Protein AF-A0A0N4WGL8-F1 (afdb_monomer_lite)

Organism: Haemonchus placei (NCBI:txid6290)

pLDDT: mean 78.54, std 15.4, range [36.34, 94.12]

Radius of gyration: 14.42 Å; chains: 1; bounding box: 24×21×44 Å

Sequence (72 aa):
MNYTEAENLVYEATNEDPWGPTGSQMREIANYTFQYDGFHQVTNLLWKRMLEDNRNAWRRVYKRHSSRENGF

Secondary structure (DSSP, 8-state):
----HHHHHHHHHTSS-SSPPPHHHHHHHHHHHTSHHHHHHHHHHHHIIIIIS-TTHHHHHHHHHHHHHT--

InterPro domains:
  IPR008942 ENTH/VHS [G3DSA:1.25.40.90] (1-66)
  IPR008942 ENTH/VHS [SSF48464] (1-63)
  IPR013809 ENTH domain [PF01417] (3-63)
  IPR013809 ENTH domain [PS50942] (1-72)

Foldseek 3Di:
DDADPLLVLLCVQLDPDPDHRDPVSVVVNVVLCVPPVSVCSNVVNNCCSPPVVPPPVVVVVVVSVVPVVVDD

Structure (mmCIF, N/CA/C/O backbone):
data_AF-A0A0N4WGL8-F1
#
_entry.id   AF-A0A0N4WGL8-F1
#
loop_
_atom_site.group_PDB
_atom_site.id
_atom_site.type_symbol
_atom_site.label_atom_id
_atom_site.label_alt_id
_atom_site.label_comp_id
_atom_site.label_asym_id
_atom_site.label_entity_id
_atom_site.label_seq_id
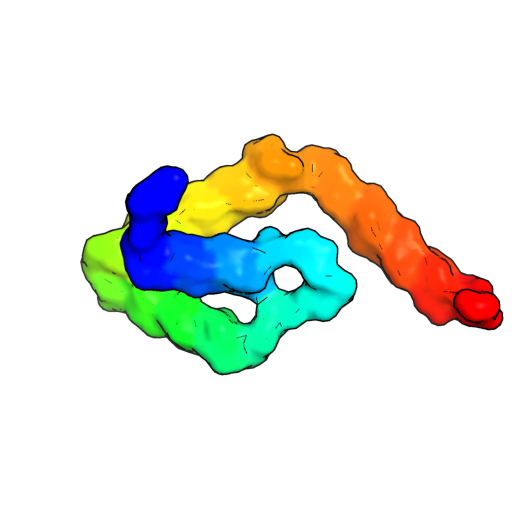_atom_site.pdbx_PDB_ins_code
_atom_site.Cartn_x
_atom_site.Cartn_y
_atom_site.Cartn_z
_atom_site.occupancy
_atom_site.B_iso_or_equiv
_atom_site.auth_seq_id
_atom_site.auth_comp_id
_atom_site.auth_asym_id
_atom_site.auth_atom_id
_atom_site.pdbx_PDB_model_num
ATOM 1 N N . MET A 1 1 ? 14.322 -4.667 6.241 1.00 59.06 1 MET A N 1
ATOM 2 C CA . MET A 1 1 ? 13.480 -3.680 6.950 1.00 59.06 1 MET A CA 1
ATOM 3 C C . MET A 1 1 ? 12.354 -4.459 7.600 1.00 59.06 1 MET A C 1
ATOM 5 O O . MET A 1 1 ? 11.840 -5.352 6.940 1.00 59.06 1 MET A O 1
ATOM 9 N N . ASN A 1 2 ? 12.040 -4.200 8.871 1.00 79.06 2 ASN A N 1
ATOM 10 C CA . ASN A 1 2 ? 10.843 -4.771 9.492 1.00 79.06 2 ASN A CA 1
ATOM 11 C C . ASN A 1 2 ? 9.651 -3.945 9.019 1.00 79.06 2 ASN A C 1
ATOM 13 O O . ASN A 1 2 ? 9.507 -2.806 9.452 1.00 79.06 2 ASN A O 1
ATOM 17 N N . TYR A 1 3 ? 8.869 -4.510 8.107 1.00 82.88 3 TYR A N 1
ATOM 18 C CA . TYR A 1 3 ? 7.617 -3.923 7.650 1.00 82.88 3 TYR A CA 1
ATOM 19 C C . TYR A 1 3 ? 6.466 -4.401 8.525 1.00 82.88 3 TYR A C 1
ATOM 21 O O . TYR A 1 3 ? 6.474 -5.540 9.006 1.00 82.88 3 TYR A O 1
ATOM 29 N N . THR A 1 4 ? 5.475 -3.538 8.713 1.00 89.81 4 THR A N 1
ATOM 30 C CA . THR A 1 4 ? 4.197 -3.949 9.291 1.00 89.81 4 THR A CA 1
ATOM 31 C C . THR A 1 4 ? 3.448 -4.869 8.325 1.00 89.81 4 THR A C 1
ATOM 33 O O . THR A 1 4 ? 3.770 -4.970 7.140 1.00 89.81 4 THR A O 1
ATOM 36 N N . GLU A 1 5 ? 2.426 -5.560 8.820 1.00 90.19 5 GLU A N 1
ATOM 37 C CA . GLU A 1 5 ? 1.571 -6.410 7.984 1.00 90.19 5 GLU A CA 1
ATOM 38 C C . GLU A 1 5 ? 0.934 -5.619 6.825 1.00 90.19 5 GLU A C 1
ATOM 40 O O . GLU A 1 5 ? 0.989 -6.050 5.674 1.00 90.19 5 GLU A O 1
ATOM 45 N N . ALA A 1 6 ? 0.444 -4.407 7.109 1.00 90.69 6 ALA A N 1
ATOM 46 C CA . ALA A 1 6 ? -0.123 -3.510 6.105 1.00 90.69 6 ALA A CA 1
ATOM 47 C C . ALA A 1 6 ? 0.911 -3.091 5.044 1.00 90.69 6 ALA A C 1
ATOM 49 O O . ALA A 1 6 ? 0.605 -3.032 3.853 1.00 90.69 6 ALA A O 1
ATOM 50 N N . GLU A 1 7 ? 2.152 -2.827 5.459 1.00 91.12 7 GLU A N 1
ATOM 51 C CA . GLU A 1 7 ? 3.239 -2.493 4.540 1.00 91.12 7 GLU A CA 1
ATOM 52 C C . GLU A 1 7 ? 3.627 -3.686 3.658 1.00 91.12 7 GLU A C 1
ATOM 54 O O . GLU A 1 7 ? 3.807 -3.514 2.453 1.00 91.12 7 GLU A O 1
ATOM 59 N N . ASN A 1 8 ? 3.702 -4.899 4.216 1.00 92.12 8 ASN A N 1
ATOM 60 C CA . ASN A 1 8 ? 3.998 -6.115 3.450 1.00 92.12 8 ASN A CA 1
ATOM 61 C C . ASN A 1 8 ? 2.953 -6.373 2.358 1.00 92.12 8 ASN A C 1
ATOM 63 O O . ASN A 1 8 ? 3.318 -6.646 1.215 1.00 92.12 8 ASN A O 1
ATOM 67 N N . LEU A 1 9 ? 1.668 -6.194 2.671 1.00 91.62 9 LEU A N 1
ATOM 68 C CA . LEU A 1 9 ? 0.580 -6.303 1.696 1.00 91.62 9 LEU A CA 1
ATOM 69 C C . LEU A 1 9 ? 0.736 -5.325 0.530 1.00 91.62 9 LEU A C 1
ATOM 71 O O . LEU A 1 9 ? 0.568 -5.701 -0.630 1.00 91.62 9 LEU A O 1
ATOM 75 N N . VAL A 1 10 ? 1.100 -4.072 0.816 1.00 91.25 10 VAL A N 1
ATOM 76 C CA . VAL A 1 10 ? 1.373 -3.076 -0.229 1.00 91.25 10 VAL A CA 1
ATOM 77 C C . VAL A 1 10 ? 2.620 -3.452 -1.032 1.00 91.25 10 VAL A C 1
ATOM 79 O O . VAL A 1 10 ? 2.618 -3.293 -2.253 1.00 91.25 10 VAL A O 1
ATOM 82 N N . TYR A 1 11 ? 3.667 -3.980 -0.392 1.00 89.00 11 TYR A N 1
ATOM 83 C CA . TYR A 1 11 ? 4.868 -4.477 -1.073 1.00 89.00 11 TYR A CA 1
ATOM 84 C C . TYR A 1 11 ? 4.549 -5.591 -2.069 1.00 89.00 11 TYR A C 1
ATOM 86 O O . TYR A 1 11 ? 5.027 -5.544 -3.202 1.00 89.00 11 TYR A O 1
ATOM 94 N N . GLU A 1 12 ? 3.734 -6.563 -1.667 1.00 89.25 12 GLU A N 1
ATOM 95 C CA . GLU A 1 12 ? 3.312 -7.658 -2.536 1.00 89.25 12 GLU A CA 1
ATOM 96 C C . GLU A 1 12 ? 2.401 -7.170 -3.663 1.00 89.25 12 GLU A C 1
ATOM 98 O O . GLU A 1 12 ? 2.601 -7.535 -4.817 1.00 89.25 12 GLU A O 1
ATOM 103 N N . ALA A 1 13 ? 1.440 -6.293 -3.364 1.00 89.00 13 ALA A N 1
ATOM 104 C CA . ALA A 1 13 ? 0.516 -5.759 -4.362 1.00 89.00 13 ALA A CA 1
ATOM 105 C C . ALA A 1 13 ? 1.186 -4.835 -5.398 1.00 89.00 13 ALA A C 1
ATOM 107 O O . ALA A 1 13 ? 0.641 -4.617 -6.480 1.00 89.00 13 ALA A O 1
ATOM 108 N N . THR A 1 14 ? 2.352 -4.272 -5.070 1.00 85.94 14 THR A N 1
ATOM 109 C CA . THR A 1 14 ? 3.127 -3.363 -5.935 1.00 85.94 14 THR A CA 1
ATOM 110 C C . THR A 1 14 ? 4.447 -3.974 -6.406 1.00 85.94 14 THR A C 1
ATOM 112 O O . THR A 1 14 ? 5.386 -3.250 -6.750 1.00 85.94 14 THR A O 1
ATOM 115 N N . ASN A 1 15 ? 4.539 -5.304 -6.405 1.00 83.12 15 ASN A N 1
ATOM 116 C CA . ASN A 1 15 ? 5.715 -6.015 -6.884 1.00 83.12 15 ASN A CA 1
ATOM 117 C C . ASN A 1 15 ? 5.947 -5.797 -8.402 1.00 83.12 15 ASN A C 1
ATOM 119 O O . ASN A 1 15 ? 5.126 -5.214 -9.111 1.00 83.12 15 ASN A O 1
ATOM 123 N N . GLU A 1 16 ? 7.105 -6.226 -8.914 1.00 78.25 16 GLU A N 1
ATOM 124 C CA . GLU A 1 16 ? 7.452 -6.056 -10.337 1.00 78.25 16 GLU A CA 1
ATOM 125 C C . GLU A 1 16 ? 6.860 -7.144 -11.249 1.00 78.25 16 GLU A C 1
ATOM 127 O O . GLU A 1 16 ? 7.273 -7.276 -12.408 1.00 78.25 16 GLU A O 1
ATOM 132 N N . ASP A 1 17 ? 5.906 -7.932 -10.749 1.00 78.75 17 ASP A N 1
ATOM 133 C CA . ASP A 1 17 ? 5.360 -9.036 -11.515 1.00 78.75 17 ASP A CA 1
ATOM 134 C C . ASP A 1 17 ? 4.608 -8.543 -12.766 1.00 78.75 17 ASP A C 1
ATOM 136 O O . ASP A 1 17 ? 4.059 -7.439 -12.826 1.00 78.75 17 ASP A O 1
ATOM 140 N N . PRO A 1 18 ? 4.544 -9.383 -13.814 1.00 75.88 18 PRO A N 1
ATOM 141 C CA . PRO A 1 18 ? 3.741 -9.141 -15.003 1.00 75.88 18 PRO A CA 1
ATOM 142 C C . PRO A 1 18 ? 2.290 -8.704 -14.779 1.00 75.88 18 PRO A C 1
ATOM 144 O O . PRO A 1 18 ? 1.696 -8.022 -15.623 1.00 75.88 18 PRO A O 1
ATOM 147 N N . TRP A 1 19 ? 1.673 -9.252 -13.747 1.00 77.50 19 TRP A N 1
ATOM 148 C CA . TRP A 1 19 ? 0.245 -9.193 -13.502 1.00 77.50 19 TRP A CA 1
ATOM 149 C C . TRP A 1 19 ? -0.015 -8.184 -12.391 1.00 77.50 19 TRP A C 1
ATOM 151 O O . TRP A 1 19 ? 0.805 -7.999 -11.501 1.00 77.50 19 TRP A O 1
ATOM 161 N N . GLY A 1 20 ? -1.155 -7.501 -12.469 1.00 80.31 20 GLY A N 1
ATOM 162 C CA . GLY A 1 20 ? -1.553 -6.584 -11.407 1.00 80.31 20 GLY A CA 1
ATOM 163 C C . GLY A 1 20 ? -1.880 -7.321 -10.102 1.00 80.31 20 GLY A C 1
ATOM 164 O O . GLY A 1 20 ? -2.020 -8.550 -10.104 1.00 80.31 20 GLY A O 1
ATOM 165 N N . PRO A 1 21 ? -2.063 -6.575 -9.001 1.00 88.12 21 PRO A N 1
ATOM 166 C CA . PRO A 1 21 ? -2.487 -7.148 -7.734 1.00 88.12 21 PRO A CA 1
ATOM 167 C C . PRO A 1 21 ? -3.839 -7.846 -7.864 1.00 88.12 21 PRO A C 1
ATOM 169 O O . PRO A 1 21 ? -4.710 -7.454 -8.648 1.00 88.12 21 PRO A O 1
ATOM 172 N N . THR A 1 22 ? -4.032 -8.880 -7.055 1.00 89.75 22 THR A N 1
ATOM 173 C CA . THR A 1 22 ? -5.299 -9.608 -7.005 1.00 89.75 22 THR A CA 1
ATOM 174 C C . THR A 1 22 ? -6.394 -8.771 -6.340 1.00 89.75 22 THR A C 1
ATOM 176 O O . THR A 1 22 ? -6.141 -7.922 -5.482 1.00 89.75 22 THR A O 1
ATOM 179 N N . GLY A 1 2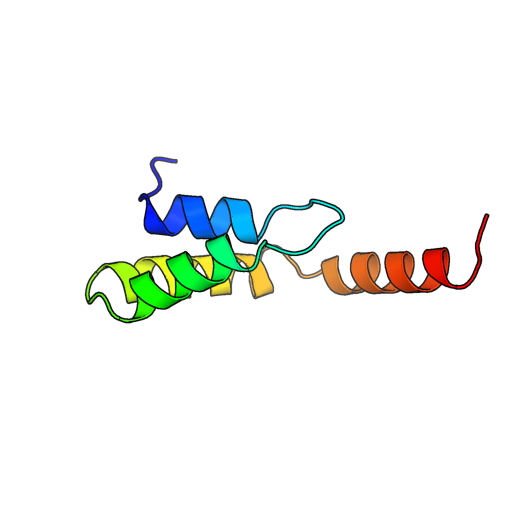3 ? -7.655 -9.033 -6.697 1.00 90.88 23 GLY A N 1
ATOM 180 C CA . GLY A 1 23 ? -8.798 -8.340 -6.092 1.00 90.88 23 GLY A CA 1
ATOM 181 C C . GLY A 1 23 ? -8.929 -8.566 -4.579 1.00 90.88 23 GLY A C 1
ATOM 182 O O . GLY A 1 23 ? -9.463 -7.705 -3.883 1.00 90.88 23 GLY A O 1
ATOM 183 N N . SER A 1 24 ? -8.430 -9.694 -4.059 1.00 92.12 24 SER A N 1
ATOM 184 C CA . SER A 1 24 ? -8.352 -9.968 -2.618 1.00 92.12 24 SER A CA 1
ATOM 185 C C . SER A 1 24 ? -7.326 -9.073 -1.927 1.00 92.12 24 SER A C 1
ATOM 187 O O . SER A 1 24 ? -7.689 -8.408 -0.962 1.00 92.12 24 SER A O 1
ATOM 189 N N . GLN A 1 25 ? -6.106 -8.969 -2.468 1.00 90.62 25 GLN A N 1
ATOM 190 C CA . GLN A 1 25 ? -5.061 -8.083 -1.934 1.00 90.62 25 GLN A CA 1
ATOM 191 C C . GLN A 1 25 ? -5.530 -6.625 -1.909 1.00 90.62 25 GLN A C 1
ATOM 193 O O . GLN A 1 25 ? -5.405 -5.939 -0.900 1.00 90.62 25 GLN A O 1
ATOM 198 N N . MET A 1 26 ? -6.157 -6.159 -2.994 1.00 91.94 26 MET A N 1
ATOM 199 C CA . MET A 1 26 ? -6.689 -4.793 -3.063 1.00 91.94 26 MET A CA 1
ATOM 200 C C . MET A 1 26 ? -7.793 -4.535 -2.033 1.00 91.94 26 MET A C 1
ATOM 202 O O . MET A 1 26 ? -7.882 -3.436 -1.487 1.00 91.94 26 MET A O 1
ATOM 206 N N . ARG A 1 27 ? -8.633 -5.535 -1.747 1.00 93.81 27 ARG A N 1
ATOM 207 C CA . ARG A 1 27 ? -9.687 -5.424 -0.730 1.00 93.81 27 ARG A CA 1
ATOM 208 C C . ARG A 1 27 ? -9.106 -5.352 0.675 1.00 93.81 27 ARG A C 1
ATOM 210 O O . ARG A 1 27 ? -9.597 -4.592 1.500 1.00 93.81 27 ARG A O 1
ATOM 217 N N . GLU A 1 28 ? -8.066 -6.126 0.938 1.00 93.25 28 GLU A N 1
ATOM 218 C CA . GLU A 1 28 ? -7.385 -6.135 2.225 1.00 93.25 28 GLU A CA 1
ATOM 219 C C . GLU A 1 28 ? -6.666 -4.806 2.479 1.00 93.25 28 GLU A C 1
ATOM 221 O O . GLU A 1 28 ? -6.870 -4.182 3.518 1.00 93.25 28 GLU A O 1
ATOM 226 N N . ILE A 1 29 ? -5.965 -4.283 1.469 1.00 92.25 29 ILE A N 1
ATOM 227 C CA . ILE A 1 29 ? -5.388 -2.933 1.492 1.00 92.25 29 ILE A CA 1
ATOM 228 C C . ILE A 1 29 ? -6.473 -1.875 1.737 1.00 92.25 29 ILE A C 1
ATOM 230 O O . ILE A 1 29 ? -6.291 -0.996 2.577 1.00 92.25 29 ILE A O 1
ATOM 234 N N . ALA A 1 30 ? -7.624 -1.972 1.061 1.00 93.06 30 ALA A N 1
ATOM 235 C CA . ALA A 1 30 ? -8.743 -1.060 1.287 1.00 93.06 30 ALA A CA 1
ATOM 236 C C . ALA A 1 30 ? -9.256 -1.126 2.735 1.00 93.06 30 ALA A C 1
ATOM 238 O O . ALA A 1 30 ? -9.517 -0.082 3.328 1.00 93.06 30 ALA A O 1
ATOM 239 N N . ASN A 1 31 ? -9.326 -2.310 3.345 1.00 94.12 31 ASN A N 1
ATOM 240 C CA . ASN A 1 31 ? -9.716 -2.448 4.750 1.00 94.12 31 ASN A CA 1
ATOM 241 C C . ASN A 1 31 ? -8.736 -1.734 5.695 1.00 94.12 31 ASN A C 1
ATOM 243 O O . ASN A 1 31 ? -9.178 -1.064 6.629 1.00 94.12 31 ASN A O 1
ATOM 247 N N . TYR A 1 32 ? -7.427 -1.802 5.429 1.00 93.94 32 TYR A N 1
ATOM 248 C CA . TYR A 1 32 ? -6.421 -1.076 6.216 1.00 93.94 32 TYR A CA 1
ATOM 249 C C . TYR A 1 32 ? -6.569 0.450 6.128 1.00 93.94 32 TYR A C 1
ATOM 251 O O . TYR A 1 32 ? -6.207 1.142 7.076 1.00 93.94 32 TYR A O 1
ATOM 259 N N . THR A 1 33 ? -7.162 0.995 5.057 1.00 92.06 33 THR A N 1
ATOM 260 C CA . THR A 1 33 ? -7.419 2.448 4.957 1.00 92.06 33 THR A CA 1
ATOM 261 C C . THR A 1 33 ? -8.507 2.953 5.906 1.00 92.06 33 THR A C 1
ATOM 263 O O . THR A 1 33 ? -8.553 4.147 6.191 1.00 92.06 33 THR A O 1
ATOM 266 N N . PHE A 1 34 ? -9.346 2.064 6.443 1.00 92.56 34 PHE A N 1
ATOM 267 C CA . PHE A 1 34 ? -10.337 2.406 7.468 1.00 92.56 34 PHE A CA 1
ATOM 268 C C . PHE A 1 34 ? -9.785 2.280 8.896 1.00 92.56 34 PHE A C 1
ATOM 270 O O . PHE A 1 34 ? -10.482 2.607 9.856 1.00 92.56 34 PHE A O 1
ATOM 277 N N . GLN A 1 35 ? -8.545 1.809 9.054 1.00 91.69 35 GLN A N 1
ATOM 278 C CA . GLN A 1 35 ? -7.871 1.699 10.344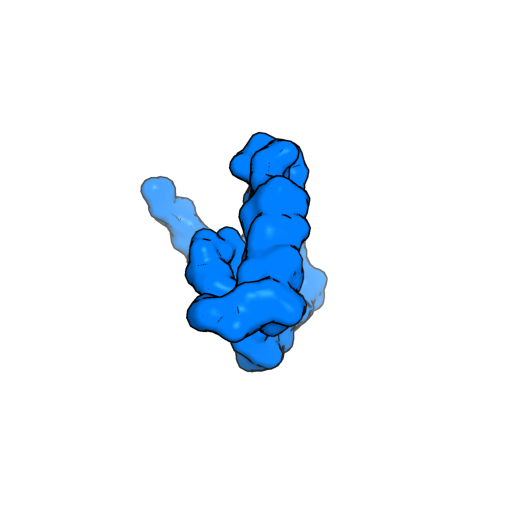 1.00 91.69 35 GLN A CA 1
ATOM 279 C C . GLN A 1 35 ? -6.982 2.922 10.576 1.00 91.69 35 GLN A C 1
ATOM 281 O O . GLN A 1 35 ? -6.233 3.322 9.687 1.00 91.69 35 GLN A O 1
ATOM 286 N N . TYR A 1 36 ? -7.026 3.488 11.785 1.00 86.62 36 TYR A N 1
ATOM 287 C CA . TYR A 1 36 ? -6.282 4.706 12.126 1.00 86.62 36 TYR A CA 1
ATOM 288 C C . TYR A 1 36 ? -4.767 4.556 11.889 1.00 86.62 36 TYR A C 1
ATOM 290 O O . TYR A 1 36 ? -4.169 5.355 11.170 1.00 86.62 36 TYR A O 1
ATOM 298 N N . ASP A 1 37 ? -4.164 3.483 12.407 1.00 86.88 37 ASP A N 1
ATOM 299 C CA . ASP A 1 37 ? -2.727 3.228 12.237 1.00 86.88 37 ASP A CA 1
ATOM 300 C C . ASP A 1 37 ? -2.386 2.672 10.842 1.00 86.88 37 ASP A C 1
ATOM 302 O O . ASP A 1 37 ? -1.331 2.977 10.281 1.00 86.88 37 ASP A O 1
ATOM 306 N N . GLY A 1 38 ? -3.293 1.881 10.254 1.00 89.56 38 GLY A N 1
ATOM 307 C CA . GLY A 1 38 ? -3.106 1.244 8.946 1.00 89.56 38 GLY A CA 1
ATOM 308 C C . GLY A 1 38 ? -3.129 2.232 7.779 1.00 89.56 38 GLY A C 1
ATOM 309 O O . GLY A 1 38 ? -2.375 2.068 6.818 1.00 89.56 38 GLY A O 1
ATOM 310 N N . PHE A 1 39 ? -3.923 3.303 7.878 1.00 90.81 39 PHE A N 1
ATOM 311 C CA . PHE A 1 39 ? -4.053 4.304 6.821 1.00 90.81 39 PHE A CA 1
ATOM 312 C C . PHE A 1 39 ? -2.710 4.943 6.458 1.00 90.81 39 PHE A C 1
ATOM 314 O O . PHE A 1 39 ? -2.337 4.995 5.282 1.00 90.81 39 PHE A O 1
ATOM 321 N N . HIS A 1 40 ? -1.963 5.412 7.462 1.00 90.94 40 HIS A N 1
ATOM 322 C CA . HIS A 1 40 ? -0.679 6.071 7.232 1.00 90.94 40 HIS A CA 1
ATOM 323 C C . HIS A 1 40 ? 0.379 5.099 6.703 1.00 90.94 40 HIS A C 1
ATOM 325 O O . HIS A 1 40 ? 1.162 5.474 5.832 1.00 90.94 40 HIS A O 1
ATOM 331 N N . GLN A 1 41 ? 0.370 3.850 7.172 1.00 90.81 41 GLN A N 1
ATOM 332 C CA . GLN A 1 41 ? 1.292 2.804 6.719 1.00 90.81 41 GLN A CA 1
ATOM 333 C C . GLN A 1 41 ? 1.083 2.478 5.235 1.00 90.81 41 GLN A C 1
ATOM 335 O O . GLN A 1 41 ? 2.021 2.543 4.439 1.00 90.81 41 GLN A O 1
ATOM 340 N N . VAL A 1 42 ? -0.168 2.219 4.840 1.00 93.56 42 VAL A N 1
ATOM 341 C CA . VAL A 1 42 ? -0.525 1.911 3.450 1.00 93.56 42 VAL A CA 1
ATOM 342 C C . VAL A 1 42 ? -0.233 3.095 2.534 1.00 93.56 42 VAL A C 1
ATOM 344 O O . VAL A 1 42 ? 0.442 2.944 1.517 1.00 93.56 42 VAL A O 1
ATOM 347 N N . THR A 1 43 ? -0.721 4.284 2.888 1.00 90.06 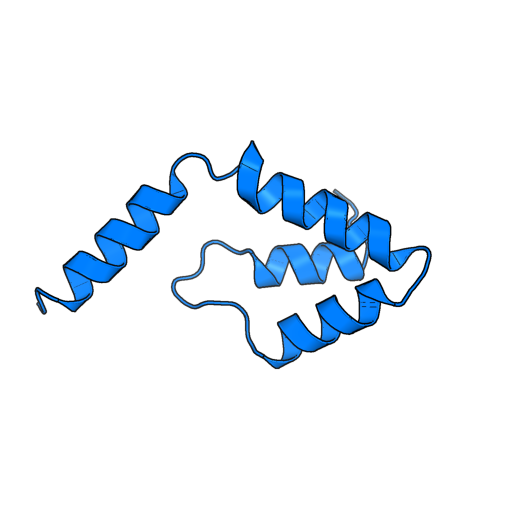43 THR A N 1
ATOM 348 C CA . THR A 1 43 ? -0.696 5.445 1.987 1.00 90.06 43 THR A CA 1
ATOM 349 C C . THR A 1 43 ? 0.725 5.944 1.737 1.00 90.06 43 THR A C 1
ATOM 351 O O . THR A 1 43 ? 1.087 6.213 0.590 1.00 90.06 43 THR A O 1
ATOM 354 N N . ASN A 1 44 ? 1.557 6.021 2.782 1.00 90.81 44 ASN A N 1
ATOM 355 C CA . ASN A 1 44 ? 2.938 6.490 2.651 1.00 90.81 44 ASN A CA 1
ATOM 356 C C . ASN A 1 44 ? 3.771 5.545 1.783 1.00 90.81 44 ASN A C 1
ATOM 358 O O . ASN A 1 44 ? 4.514 5.991 0.904 1.00 90.81 44 ASN A O 1
ATOM 362 N N . LEU A 1 45 ? 3.632 4.235 1.997 1.00 90.31 45 LEU A N 1
ATOM 363 C CA . LEU A 1 45 ? 4.373 3.252 1.221 1.00 90.31 45 LEU A CA 1
ATOM 364 C C . LEU A 1 45 ? 3.891 3.193 -0.233 1.00 90.31 45 LEU A C 1
ATOM 366 O O . LEU A 1 45 ? 4.716 3.149 -1.147 1.00 90.31 45 LEU A O 1
ATOM 370 N N . LEU A 1 46 ? 2.575 3.255 -0.460 1.00 88.25 46 LEU A N 1
ATOM 371 C CA . LEU A 1 46 ? 1.995 3.297 -1.802 1.00 88.25 46 LEU A CA 1
ATOM 372 C C . LEU A 1 46 ? 2.511 4.513 -2.587 1.00 88.25 46 LEU A C 1
ATOM 374 O O . LEU A 1 46 ? 2.928 4.377 -3.737 1.00 88.25 46 LEU A O 1
ATOM 378 N N . TRP A 1 47 ? 2.544 5.692 -1.958 1.00 86.69 47 TRP A N 1
ATOM 379 C CA . TRP A 1 47 ? 3.058 6.918 -2.571 1.00 86.69 47 TRP A CA 1
ATOM 380 C C . TRP A 1 47 ? 4.530 6.785 -2.974 1.00 86.69 47 TRP A C 1
ATOM 382 O O . TRP A 1 47 ? 4.892 7.046 -4.125 1.00 86.69 47 TRP A O 1
ATOM 392 N N . LYS A 1 48 ? 5.364 6.292 -2.052 1.00 85.69 48 LYS A N 1
ATOM 393 C CA . LYS A 1 48 ? 6.786 6.032 -2.292 1.00 85.69 48 LYS A CA 1
ATOM 394 C C . LYS A 1 48 ? 7.000 5.079 -3.472 1.00 85.69 48 LYS A C 1
ATOM 396 O O . LYS A 1 48 ? 7.760 5.379 -4.393 1.00 85.69 48 LYS A O 1
ATOM 401 N N . ARG A 1 49 ? 6.275 3.958 -3.485 1.00 82.94 49 ARG A N 1
ATOM 402 C CA . ARG A 1 49 ? 6.339 2.947 -4.551 1.00 82.94 49 ARG A CA 1
ATOM 403 C C . ARG A 1 49 ? 5.891 3.492 -5.898 1.00 82.94 49 ARG A C 1
ATOM 405 O O . ARG A 1 49 ? 6.503 3.158 -6.902 1.00 82.94 49 ARG A O 1
ATOM 412 N N . MET A 1 50 ? 4.836 4.304 -5.947 1.00 74.56 50 MET A N 1
ATOM 413 C CA . MET A 1 50 ? 4.300 4.814 -7.211 1.00 74.56 50 MET A CA 1
ATOM 414 C C . MET A 1 50 ? 5.151 5.931 -7.818 1.00 74.56 50 MET A C 1
ATOM 416 O O . MET A 1 50 ? 5.266 5.999 -9.041 1.00 74.56 50 MET A O 1
ATOM 420 N N . LEU A 1 51 ? 5.731 6.810 -6.996 1.00 72.94 51 LEU A N 1
ATOM 421 C CA . LEU A 1 51 ? 6.291 8.076 -7.481 1.00 72.94 51 LEU A CA 1
ATOM 422 C C . LEU A 1 51 ? 7.799 8.212 -7.291 1.00 72.94 51 LEU A C 1
ATOM 424 O O . LEU A 1 51 ? 8.461 8.796 -8.152 1.00 72.94 51 LEU A O 1
ATOM 428 N N . GLU A 1 52 ? 8.361 7.671 -6.211 1.00 68.56 52 GLU A N 1
ATOM 429 C CA . GLU A 1 52 ? 9.801 7.775 -5.949 1.00 68.56 52 GLU A CA 1
ATOM 430 C C . GLU A 1 52 ? 10.571 6.672 -6.680 1.00 68.56 52 GLU A C 1
ATOM 432 O O . GLU A 1 52 ? 11.493 6.970 -7.446 1.00 68.56 52 GLU A O 1
ATOM 437 N N . ASP A 1 53 ? 10.135 5.420 -6.519 1.00 65.00 53 ASP A N 1
ATOM 438 C CA . ASP A 1 53 ? 10.827 4.243 -7.061 1.00 65.00 53 ASP A CA 1
ATOM 439 C C . ASP A 1 53 ? 10.521 3.993 -8.551 1.00 65.00 53 ASP A C 1
ATOM 441 O O . ASP A 1 53 ? 11.261 3.278 -9.230 1.00 65.00 53 ASP A O 1
ATOM 445 N N . ASN A 1 54 ? 9.452 4.589 -9.100 1.00 64.62 54 ASN A N 1
ATOM 446 C CA . ASN A 1 54 ? 8.856 4.117 -10.356 1.00 64.62 54 ASN A CA 1
ATOM 447 C C . ASN A 1 54 ? 8.910 5.069 -11.553 1.00 64.62 54 ASN A C 1
ATOM 449 O O . ASN A 1 54 ? 8.133 4.940 -12.504 1.00 64.62 54 ASN A O 1
ATOM 453 N N . ARG A 1 55 ? 9.886 5.982 -11.576 1.00 61.66 55 ARG A N 1
ATOM 454 C CA . ARG A 1 55 ? 10.070 6.965 -12.664 1.00 61.66 55 ARG A CA 1
ATOM 455 C C . ARG A 1 55 ? 10.169 6.363 -14.077 1.00 61.66 55 ARG A C 1
ATOM 457 O O . ARG A 1 55 ? 9.914 7.066 -15.050 1.00 61.66 55 ARG A O 1
ATOM 464 N N . ASN A 1 56 ? 10.509 5.076 -14.200 1.00 62.31 56 ASN A N 1
ATOM 465 C CA . ASN A 1 56 ? 10.637 4.355 -15.472 1.00 62.31 56 ASN A CA 1
ATOM 466 C C . ASN A 1 56 ? 9.561 3.272 -15.716 1.00 62.31 56 ASN A C 1
ATOM 468 O O . ASN A 1 56 ? 9.552 2.696 -16.807 1.00 62.31 56 ASN A O 1
ATOM 472 N N . ALA A 1 57 ? 8.642 2.976 -14.780 1.00 63.72 57 ALA A N 1
ATOM 473 C CA . ALA A 1 57 ? 7.629 1.928 -15.010 1.00 63.72 57 ALA A CA 1
ATOM 474 C C . ALA A 1 57 ? 6.681 2.235 -16.152 1.00 63.72 57 ALA A C 1
ATOM 476 O O . ALA A 1 57 ? 6.261 1.306 -16.837 1.00 63.72 57 ALA A O 1
ATOM 477 N N . TRP A 1 58 ? 6.369 3.507 -16.391 1.00 58.94 58 TRP A N 1
ATOM 478 C CA . TRP A 1 58 ? 5.508 3.890 -17.506 1.00 58.94 58 TRP A CA 1
ATOM 479 C C . TRP A 1 58 ? 6.050 3.348 -18.845 1.00 58.94 58 TRP A C 1
ATOM 481 O O . TRP A 1 58 ? 5.275 2.900 -19.686 1.00 58.94 58 TRP A O 1
ATOM 491 N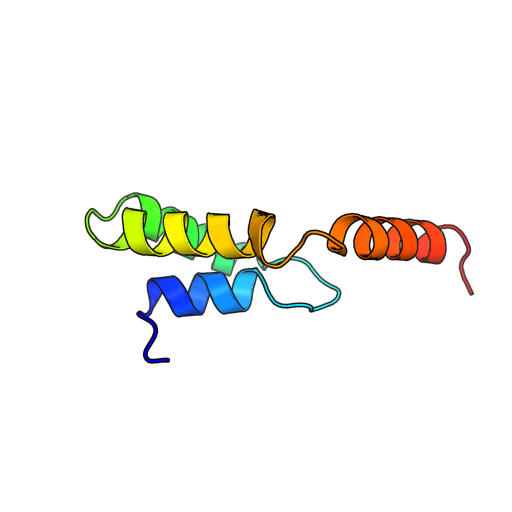 N . ARG A 1 59 ? 7.383 3.252 -19.008 1.00 61.81 59 ARG A N 1
ATOM 492 C CA . ARG A 1 59 ? 8.032 2.636 -20.183 1.00 61.81 59 ARG A CA 1
ATOM 493 C C . ARG A 1 59 ? 7.854 1.118 -20.228 1.00 61.81 59 ARG A C 1
ATOM 495 O O . ARG A 1 59 ? 7.698 0.564 -21.314 1.00 61.81 59 ARG A O 1
ATOM 502 N N . ARG A 1 60 ? 7.878 0.442 -19.072 1.00 59.31 60 ARG A N 1
ATOM 503 C CA . ARG A 1 60 ? 7.622 -1.007 -18.964 1.00 59.31 60 ARG A CA 1
ATOM 504 C C . ARG A 1 60 ? 6.170 -1.336 -19.298 1.00 59.31 60 ARG A C 1
ATOM 506 O O . ARG A 1 60 ? 5.945 -2.230 -20.106 1.00 59.31 60 ARG A O 1
ATOM 513 N N . VAL A 1 61 ? 5.213 -0.583 -18.752 1.00 60.78 61 VAL A N 1
ATOM 514 C CA . VAL A 1 61 ? 3.777 -0.718 -19.056 1.00 60.78 61 VAL A CA 1
ATOM 515 C C . VAL A 1 61 ? 3.520 -0.507 -20.551 1.00 60.78 61 VAL A C 1
ATOM 517 O O . VAL A 1 61 ? 2.862 -1.335 -21.179 1.00 60.78 61 VAL A O 1
ATOM 520 N N . TYR A 1 62 ? 4.118 0.534 -21.141 1.00 59.03 62 TYR A N 1
ATOM 521 C CA . TYR A 1 62 ? 4.010 0.822 -22.573 1.00 59.03 62 TYR A CA 1
ATOM 522 C C . TYR A 1 62 ? 4.592 -0.296 -23.455 1.00 59.03 62 TYR A C 1
ATOM 524 O O . TYR A 1 62 ? 3.913 -0.788 -24.355 1.00 59.03 62 TYR A O 1
ATOM 532 N N . LYS A 1 63 ? 5.819 -0.769 -23.170 1.00 56.81 63 LYS A N 1
ATOM 533 C CA . LYS A 1 63 ? 6.415 -1.906 -23.898 1.00 56.81 63 LYS A CA 1
ATOM 534 C C . LYS A 1 63 ? 5.570 -3.176 -23.774 1.00 56.81 63 LYS A C 1
ATOM 536 O O . LYS A 1 63 ? 5.395 -3.867 -24.766 1.00 56.81 63 LYS A O 1
ATOM 541 N N . ARG A 1 64 ? 5.009 -3.467 -22.595 1.00 57.91 64 ARG A N 1
ATOM 542 C CA . ARG A 1 64 ? 4.126 -4.628 -22.377 1.00 57.91 64 ARG A CA 1
ATOM 543 C C . ARG A 1 64 ? 2.860 -4.585 -23.223 1.00 57.91 64 ARG A C 1
ATOM 545 O O . ARG A 1 64 ? 2.460 -5.622 -23.743 1.00 57.91 64 ARG A O 1
ATOM 552 N N . HIS A 1 65 ? 2.232 -3.415 -23.340 1.00 55.97 65 HIS A N 1
ATOM 553 C CA . HIS A 1 65 ? 1.068 -3.232 -24.210 1.00 55.97 65 HIS A CA 1
ATOM 554 C C . HIS A 1 65 ? 1.453 -3.430 -25.679 1.00 55.97 65 HIS A C 1
ATOM 556 O O . HIS A 1 65 ? 0.841 -4.239 -26.367 1.00 55.97 65 HIS A O 1
ATOM 562 N N . SER A 1 66 ? 2.544 -2.799 -26.118 1.00 53.19 66 SER A N 1
ATOM 563 C CA . SER A 1 66 ? 3.030 -2.924 -27.496 1.00 53.19 66 SER A CA 1
ATOM 564 C C . SER A 1 66 ? 3.438 -4.357 -27.873 1.00 53.19 66 SER A C 1
ATOM 566 O O . SER A 1 66 ? 3.185 -4.793 -28.992 1.00 53.19 66 SER A O 1
ATOM 568 N N . SER A 1 67 ? 4.033 -5.126 -26.956 1.00 53.50 67 SER A N 1
ATOM 569 C CA . SER A 1 67 ? 4.376 -6.532 -27.209 1.00 53.50 67 SER A CA 1
ATOM 570 C C . SER A 1 67 ? 3.156 -7.456 -27.256 1.00 53.50 67 SER A C 1
ATOM 572 O O . SER A 1 67 ? 3.218 -8.481 -27.921 1.00 53.50 67 SER A O 1
ATOM 574 N N . ARG A 1 68 ? 2.041 -7.111 -26.594 1.00 53.78 68 ARG A N 1
ATOM 575 C CA . ARG A 1 68 ? 0.783 -7.877 -26.704 1.00 53.78 68 ARG A CA 1
ATOM 576 C C . ARG A 1 68 ? 0.036 -7.597 -28.006 1.00 53.78 68 ARG A C 1
ATOM 578 O O . ARG A 1 68 ? -0.660 -8.481 -28.487 1.00 53.78 68 ARG A O 1
ATOM 585 N N . GLU A 1 69 ? 0.186 -6.403 -28.575 1.00 52.44 69 GLU A N 1
ATOM 586 C CA . GLU A 1 69 ? -0.404 -6.051 -29.875 1.00 52.44 69 GLU A CA 1
ATOM 587 C C . GLU A 1 69 ? 0.382 -6.631 -31.063 1.00 52.44 69 GLU A C 1
ATOM 589 O O . GLU A 1 69 ? -0.203 -6.919 -32.101 1.00 52.44 69 GLU A O 1
ATOM 594 N N . ASN A 1 70 ? 1.687 -6.873 -30.901 1.00 46.22 70 ASN A N 1
ATOM 595 C CA . ASN A 1 70 ? 2.572 -7.396 -31.950 1.00 46.22 70 ASN A CA 1
ATOM 596 C C . ASN A 1 70 ? 2.865 -8.902 -31.832 1.00 46.22 70 ASN A C 1
ATOM 598 O O . ASN A 1 70 ? 3.965 -9.315 -32.185 1.00 46.22 70 ASN A O 1
ATOM 602 N N . GLY A 1 71 ? 1.923 -9.697 -31.313 1.00 46.88 71 GLY A N 1
ATOM 603 C CA . GLY A 1 71 ? 2.086 -11.123 -30.995 1.00 46.88 71 GLY A CA 1
ATOM 604 C C . GLY A 1 71 ? 3.024 -11.919 -31.917 1.00 46.88 71 GLY A C 1
ATOM 605 O O . GLY A 1 71 ? 2.602 -12.422 -32.958 1.00 46.88 71 GLY A O 1
AT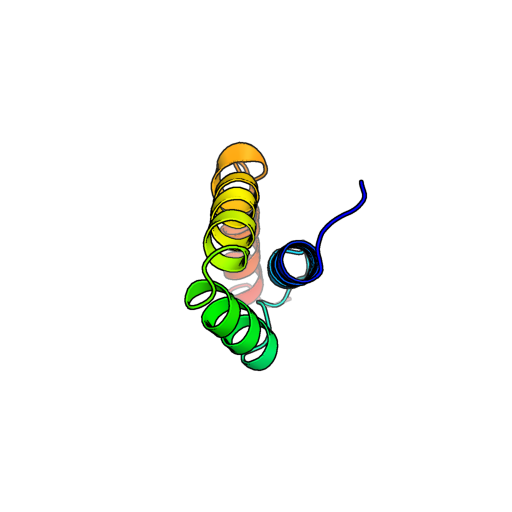OM 606 N N . PHE A 1 72 ? 4.271 -12.045 -31.455 1.00 36.34 72 PHE A N 1
ATOM 607 C CA . PHE A 1 72 ? 5.047 -13.280 -31.384 1.00 36.34 72 PHE A CA 1
ATOM 608 C C . PHE A 1 72 ? 5.080 -13.704 -29.913 1.00 36.34 72 PHE A C 1
ATOM 610 O O . PHE A 1 72 ? 5.222 -12.801 -29.052 1.00 36.34 72 PHE A O 1
#